Protein AF-A0AAE1L391-F1 (afdb_monomer)

Foldseek 3Di:
DDLLLLLLVLCLVVLCLCVDDPVPPPNDPVSNVVSLQVSQVVSCVVPVPDHRDSVNSVVSVVVLCVVLVVVVCVVVVVVVVPDDDDDDPDDDPSSVSSCSSVPPPPPPD

Secondary structure (DSSP, 8-state):
--HHHHHHHHHHHTHHHHH--TTSTT--HHHHHHHHHHHHHHHHHH--SS---HHHHHHHHHHHHHHHHHHHHHHHHHHH--S-PPPPPPPPHHHHHHHHHHTTS----

Radius of gyration: 16.08 Å; Cα contacts (8 Å, |Δi|>4): 69; chains: 1; bounding box: 32×46×39 Å

Organism: Petrolisthes cinctipes (NCBI:txid88211)

Structure (mmCIF, N/CA/C/O backbone):
data_AF-A0AAE1L391-F1
#
_entry.id   AF-A0AAE1L391-F1
#
loop_
_atom_site.group_PDB
_atom_site.id
_atom_site.type_symbol
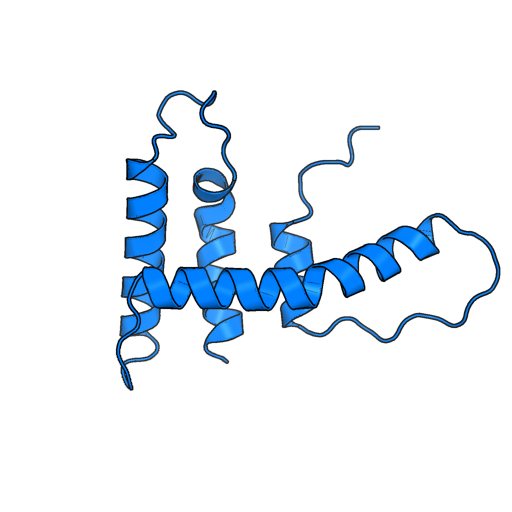_atom_site.label_atom_id
_atom_site.label_alt_id
_atom_site.label_comp_id
_atom_site.label_asym_id
_atom_site.label_entity_id
_atom_site.label_seq_id
_atom_site.pdbx_PDB_ins_code
_atom_site.Cartn_x
_atom_site.Cartn_y
_atom_site.Cartn_z
_atom_site.occupancy
_atom_site.B_iso_or_equiv
_atom_site.auth_seq_id
_atom_site.auth_comp_id
_atom_site.auth_asym_id
_atom_site.auth_atom_id
_atom_site.pdbx_PDB_model_num
ATOM 1 N N . MET A 1 1 ? -13.662 -8.806 -1.642 1.00 60.00 1 MET A N 1
ATOM 2 C CA . MET A 1 1 ? -12.401 -8.152 -2.050 1.00 60.00 1 MET A CA 1
ATOM 3 C C . MET A 1 1 ? -11.548 -7.989 -0.805 1.00 60.00 1 MET A C 1
ATOM 5 O O . MET A 1 1 ? -12.051 -7.462 0.179 1.00 60.00 1 MET A O 1
ATOM 9 N N . GLU A 1 2 ? -10.326 -8.514 -0.803 1.00 85.06 2 GLU A N 1
ATOM 10 C CA . GLU A 1 2 ? -9.419 -8.430 0.350 1.00 85.06 2 GLU A CA 1
ATOM 11 C C . GLU A 1 2 ? -8.832 -7.020 0.514 1.00 85.06 2 GLU A C 1
ATOM 13 O O . GLU A 1 2 ? -8.626 -6.301 -0.466 1.00 85.06 2 GLU A O 1
ATOM 18 N N . GLU A 1 3 ? -8.520 -6.631 1.755 1.00 85.50 3 GLU A N 1
ATOM 19 C CA . GLU A 1 3 ? -8.000 -5.292 2.079 1.00 85.50 3 GLU A CA 1
ATOM 20 C C . GLU A 1 3 ? -6.641 -5.011 1.407 1.00 85.50 3 GLU A C 1
ATOM 22 O O . GLU A 1 3 ? -6.314 -3.868 1.083 1.00 85.50 3 GLU A O 1
ATOM 27 N N . SER A 1 4 ? -5.834 -6.055 1.195 1.00 88.56 4 SER A N 1
ATOM 28 C CA . SER A 1 4 ? -4.540 -5.973 0.508 1.00 88.56 4 SER A CA 1
ATOM 29 C C . SER A 1 4 ? -4.703 -5.745 -0.996 1.00 88.56 4 SER A C 1
ATOM 31 O O . SER A 1 4 ? -4.036 -4.871 -1.543 1.00 88.56 4 SER A O 1
ATOM 33 N N . CYS A 1 5 ? -5.633 -6.446 -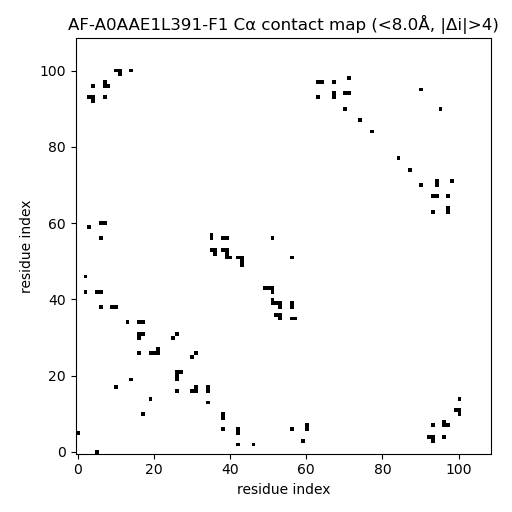1.650 1.00 88.75 5 CYS A N 1
ATOM 34 C CA . CYS A 1 5 ? -5.921 -6.248 -3.074 1.00 88.75 5 CYS A CA 1
ATOM 35 C C . CYS A 1 5 ? -6.477 -4.845 -3.339 1.00 88.75 5 CYS A C 1
ATOM 37 O O . CYS A 1 5 ? -6.053 -4.176 -4.277 1.00 88.75 5 CYS A O 1
ATOM 39 N N . TYR A 1 6 ? -7.375 -4.362 -2.474 1.00 90.56 6 TYR A N 1
ATOM 40 C CA . TYR A 1 6 ? -7.928 -3.015 -2.612 1.00 90.56 6 TYR A CA 1
ATOM 41 C C . TYR A 1 6 ? -6.866 -1.924 -2.391 1.00 90.56 6 TYR A C 1
ATOM 43 O O . TYR A 1 6 ? -6.838 -0.936 -3.122 1.00 90.56 6 TYR A O 1
ATOM 51 N N . LEU A 1 7 ? -5.934 -2.122 -1.447 1.00 91.06 7 LEU A N 1
ATOM 52 C CA . LEU A 1 7 ? -4.780 -1.232 -1.272 1.00 91.06 7 LEU A CA 1
ATOM 53 C C . LEU A 1 7 ? -3.919 -1.157 -2.544 1.00 91.06 7 LEU A C 1
ATOM 55 O O . LEU A 1 7 ? -3.551 -0.060 -2.957 1.00 91.06 7 LEU A O 1
ATOM 59 N N . LEU A 1 8 ? -3.606 -2.304 -3.159 1.00 90.56 8 LEU A N 1
ATOM 60 C CA . LEU A 1 8 ? -2.823 -2.365 -4.398 1.00 90.56 8 LEU A CA 1
ATOM 61 C C . LEU A 1 8 ? -3.535 -1.656 -5.552 1.00 90.56 8 LEU A C 1
ATOM 63 O O . LEU A 1 8 ? -2.912 -0.879 -6.268 1.00 90.56 8 LEU A O 1
ATOM 67 N N . GLN A 1 9 ? -4.846 -1.850 -5.684 1.00 90.31 9 GLN A N 1
ATOM 68 C CA . GLN A 1 9 ? -5.647 -1.174 -6.703 1.00 90.31 9 GLN A CA 1
ATOM 69 C C . GLN A 1 9 ? -5.613 0.354 -6.538 1.00 90.31 9 GLN A C 1
ATOM 71 O O . GLN A 1 9 ? -5.382 1.077 -7.505 1.00 90.31 9 GLN A O 1
ATOM 76 N N . LEU A 1 10 ? -5.785 0.856 -5.310 1.00 91.12 10 LEU A N 1
ATOM 77 C CA . LEU A 1 10 ? -5.701 2.290 -5.014 1.00 91.12 10 LEU A CA 1
ATOM 78 C C . LEU A 1 10 ? -4.292 2.856 -5.240 1.00 91.12 10 LEU A C 1
ATOM 80 O O . LEU A 1 10 ? -4.146 4.001 -5.670 1.00 91.12 10 LEU A O 1
ATOM 84 N N . TYR A 1 11 ? -3.255 2.066 -4.957 1.00 90.25 11 TYR A N 1
ATOM 85 C CA . TYR A 1 11 ? -1.879 2.444 -5.260 1.00 90.25 11 TYR A CA 1
ATOM 86 C C . TYR A 1 11 ? -1.648 2.527 -6.771 1.00 90.25 11 TYR A C 1
ATOM 88 O O . TYR A 1 11 ? -1.055 3.500 -7.225 1.00 90.25 11 TYR A O 1
ATOM 96 N N . SER A 1 12 ? -2.137 1.548 -7.543 1.00 87.94 12 SER A N 1
ATOM 97 C CA . SER A 1 12 ? -2.031 1.535 -9.008 1.00 87.94 12 SER A CA 1
ATOM 98 C C . SER A 1 12 ? -2.714 2.761 -9.633 1.00 87.94 12 SER A C 1
ATOM 100 O O . SER A 1 12 ? -2.115 3.458 -10.445 1.00 87.94 12 SER A O 1
ATOM 102 N N . ASP A 1 13 ?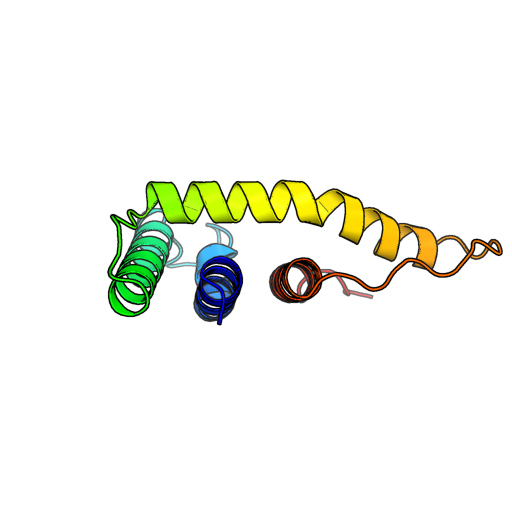 -3.901 3.136 -9.147 1.00 88.62 13 ASP A N 1
ATOM 103 C CA . ASP A 1 13 ? -4.613 4.365 -9.551 1.00 88.62 13 ASP A CA 1
ATOM 104 C C . ASP A 1 13 ? -3.763 5.640 -9.344 1.00 88.62 13 ASP A C 1
ATOM 106 O O . ASP A 1 13 ? -3.775 6.571 -10.149 1.00 88.62 13 ASP A O 1
ATOM 110 N N . ASN A 1 14 ? -2.935 5.651 -8.294 1.00 85.31 14 ASN A N 1
ATOM 111 C CA . ASN A 1 14 ? -2.057 6.768 -7.937 1.00 85.31 14 ASN A CA 1
ATOM 112 C C . ASN A 1 14 ? -0.592 6.535 -8.345 1.00 85.31 14 ASN A C 1
ATOM 114 O O . ASN A 1 14 ? 0.290 7.293 -7.931 1.00 85.31 14 ASN A O 1
ATOM 118 N N . VAL A 1 15 ? -0.304 5.515 -9.164 1.00 84.69 15 VAL A N 1
ATOM 119 C CA . VAL A 1 15 ? 1.069 5.068 -9.455 1.00 84.69 15 VAL A CA 1
ATOM 120 C C . VAL A 1 15 ? 1.917 6.180 -10.062 1.00 84.69 15 VAL A C 1
ATOM 122 O O . VAL A 1 15 ? 3.085 6.320 -9.709 1.00 84.69 15 VAL A O 1
ATOM 125 N N . HIS A 1 16 ? 1.305 7.028 -10.891 1.00 80.19 16 HIS A N 1
ATOM 126 C CA . HIS A 1 16 ? 1.948 8.173 -11.520 1.00 80.19 16 HIS A CA 1
ATOM 127 C C . HIS A 1 16 ? 2.526 9.147 -10.484 1.00 80.19 16 HIS A C 1
ATOM 129 O O . HIS A 1 16 ? 3.682 9.523 -10.604 1.00 80.19 16 HIS A O 1
ATOM 135 N N . VAL A 1 17 ? 1.803 9.489 -9.413 1.00 83.62 17 VAL A N 1
ATOM 136 C CA . VAL A 1 17 ? 2.326 10.349 -8.329 1.00 83.62 17 VAL A CA 1
ATOM 137 C C . VAL A 1 17 ? 3.328 9.594 -7.461 1.00 83.62 17 VAL A C 1
ATOM 139 O O . VAL A 1 17 ? 4.369 10.122 -7.069 1.00 83.62 17 VAL A O 1
ATOM 142 N N . MET A 1 18 ? 3.006 8.344 -7.135 1.00 82.69 18 MET A N 1
ATOM 143 C CA . MET A 1 18 ? 3.747 7.555 -6.152 1.00 82.69 18 MET A CA 1
ATOM 144 C C . MET A 1 18 ? 5.139 7.177 -6.656 1.00 82.69 18 MET A C 1
ATOM 146 O O . MET A 1 18 ? 6.102 7.194 -5.881 1.00 82.69 18 MET A O 1
ATOM 150 N N . ARG A 1 19 ? 5.247 6.890 -7.956 1.00 78.56 19 ARG A N 1
ATOM 151 C CA . ARG A 1 19 ? 6.488 6.523 -8.640 1.00 78.56 19 ARG A CA 1
ATOM 152 C C . ARG A 1 19 ? 7.182 7.669 -9.363 1.00 78.56 19 ARG A C 1
ATOM 154 O O . ARG A 1 19 ? 8.341 7.487 -9.713 1.00 78.56 19 ARG A O 1
ATOM 161 N N . SER A 1 20 ? 6.540 8.827 -9.540 1.00 74.69 20 SER A N 1
ATOM 162 C CA . SER A 1 20 ? 7.210 9.977 -10.157 1.00 74.69 20 SER A CA 1
ATOM 163 C C . SER A 1 20 ? 8.502 10.330 -9.429 1.00 74.69 20 SER A C 1
ATOM 165 O O . SER A 1 20 ? 8.556 10.377 -8.189 1.00 74.69 20 SER A O 1
ATOM 167 N N . ASP A 1 21 ? 9.536 10.586 -10.221 1.00 64.69 21 ASP A N 1
ATOM 168 C CA . ASP A 1 21 ? 10.788 11.137 -9.738 1.00 64.69 21 ASP A CA 1
ATOM 169 C C . ASP A 1 21 ? 10.592 12.599 -9.305 1.00 64.69 21 ASP A C 1
ATOM 171 O O . ASP A 1 21 ? 9.744 13.316 -9.843 1.00 64.69 21 ASP A O 1
ATOM 175 N N . PHE A 1 22 ? 11.373 13.056 -8.325 1.00 60.34 22 PHE A N 1
ATOM 176 C CA . PHE A 1 22 ? 11.323 14.449 -7.864 1.00 60.34 22 PHE A CA 1
ATOM 177 C C . PHE A 1 22 ? 11.764 15.451 -8.950 1.00 60.34 22 PHE A C 1
ATOM 179 O O . PHE A 1 22 ? 11.534 16.649 -8.800 1.00 60.34 22 PHE A O 1
ATOM 186 N N . SER A 1 23 ? 12.354 14.970 -10.049 1.00 58.88 23 SER A N 1
ATOM 187 C CA . SER A 1 23 ? 12.652 15.750 -11.255 1.00 58.88 23 SER A CA 1
ATOM 188 C C . SER A 1 23 ? 11.401 16.147 -12.049 1.00 58.88 23 SER A C 1
ATOM 190 O O . SER A 1 23 ? 11.475 17.051 -12.881 1.00 58.88 23 SER A O 1
ATOM 192 N N . VAL A 1 24 ? 10.244 15.514 -11.809 1.00 61.84 24 VAL A N 1
ATOM 193 C CA . VAL A 1 24 ? 8.969 15.919 -12.416 1.00 61.84 24 VAL A CA 1
ATOM 194 C C . VAL A 1 24 ? 8.438 17.149 -11.679 1.00 61.84 24 VAL A C 1
ATOM 196 O O . VAL A 1 24 ? 8.128 17.102 -10.486 1.00 61.84 24 VAL A O 1
ATOM 199 N N . GLN A 1 25 ? 8.313 18.265 -12.397 1.00 53.62 25 GLN A N 1
ATOM 200 C CA . GLN A 1 25 ? 7.834 19.535 -11.852 1.00 53.62 25 GLN A CA 1
ATOM 201 C C . GLN A 1 25 ? 6.450 19.355 -11.198 1.00 53.62 25 GLN A C 1
ATOM 203 O O . GLN A 1 25 ? 5.487 18.970 -11.854 1.00 53.62 25 GLN A O 1
ATOM 208 N N . GLY A 1 26 ? 6.360 19.604 -9.887 1.00 60.06 26 GLY A N 1
ATOM 209 C CA . GLY A 1 26 ? 5.134 19.420 -9.098 1.00 60.06 26 GLY A CA 1
ATOM 210 C C . GLY A 1 26 ? 5.067 18.126 -8.275 1.00 60.06 26 GLY A C 1
ATOM 211 O O . GLY A 1 26 ? 4.247 18.048 -7.365 1.00 60.06 26 GLY A O 1
ATOM 212 N N . CYS A 1 27 ? 5.959 17.151 -8.487 1.00 63.19 27 CYS A N 1
ATOM 213 C CA . CYS A 1 27 ? 6.046 15.952 -7.644 1.00 63.19 27 CYS A CA 1
ATOM 214 C C . CYS A 1 27 ? 6.887 16.211 -6.389 1.00 63.19 27 CYS A C 1
ATOM 216 O O . CYS A 1 27 ? 8.062 15.870 -6.298 1.00 63.19 27 CYS A O 1
ATOM 218 N N . THR A 1 28 ? 6.262 16.829 -5.390 1.00 72.19 28 THR A N 1
ATOM 219 C CA . THR A 1 28 ? 6.877 17.084 -4.079 1.00 72.19 28 THR A CA 1
ATOM 220 C C . THR A 1 28 ? 6.575 15.961 -3.084 1.00 72.19 28 THR A C 1
ATOM 222 O O . THR A 1 28 ? 5.597 15.224 -3.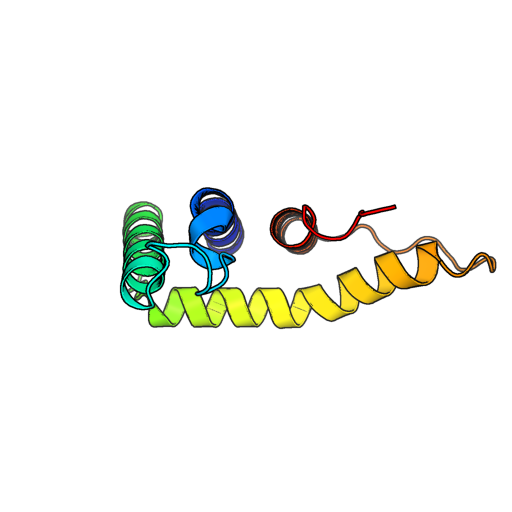232 1.00 72.19 28 THR A O 1
ATOM 225 N N . SER A 1 29 ? 7.365 15.860 -2.007 1.00 76.75 29 SER A N 1
ATOM 226 C CA . SER A 1 29 ? 7.090 14.944 -0.883 1.00 76.75 29 SER A CA 1
ATOM 227 C C . SER A 1 29 ? 5.667 15.105 -0.331 1.00 76.75 29 SER A C 1
ATOM 229 O O . SER A 1 29 ? 5.046 14.121 0.065 1.00 76.75 29 SER A O 1
ATOM 231 N N . LEU A 1 30 ? 5.128 16.328 -0.382 1.00 81.69 30 LEU A N 1
ATOM 232 C CA . LEU A 1 30 ? 3.747 16.636 -0.018 1.00 81.69 30 LEU A CA 1
ATOM 233 C C . LEU A 1 30 ? 2.735 15.959 -0.953 1.00 81.69 30 LEU A C 1
ATOM 235 O O . LEU A 1 30 ? 1.750 15.401 -0.489 1.00 81.69 30 LEU A O 1
ATOM 239 N N . THR A 1 31 ? 2.994 15.940 -2.258 1.00 82.81 31 THR A N 1
ATOM 240 C CA . THR A 1 31 ? 2.088 15.335 -3.251 1.00 82.81 31 THR A CA 1
ATOM 241 C C . THR A 1 31 ? 1.998 13.821 -3.052 1.00 82.81 31 THR A C 1
ATOM 243 O O . THR A 1 31 ? 0.908 13.249 -3.040 1.00 82.81 31 THR A O 1
ATOM 246 N N . LYS A 1 32 ? 3.137 13.170 -2.777 1.00 85.19 32 LYS A N 1
ATOM 247 C CA . LYS A 1 32 ? 3.170 11.749 -2.393 1.00 85.19 32 LYS A CA 1
ATOM 248 C C . LYS A 1 32 ? 2.445 11.502 -1.070 1.00 85.19 32 LYS A C 1
ATOM 250 O O . LYS A 1 32 ? 1.736 10.507 -0.939 1.00 85.19 32 LYS A O 1
ATOM 255 N N . GLN A 1 33 ? 2.591 12.400 -0.097 1.00 88.12 33 GLN A N 1
ATOM 256 C CA . GLN A 1 33 ? 1.863 12.309 1.168 1.00 88.12 33 GLN A CA 1
ATOM 257 C C . GLN A 1 33 ? 0.346 12.416 0.958 1.00 88.12 33 GLN A C 1
ATOM 259 O O . GLN A 1 33 ? -0.382 11.573 1.470 1.00 88.12 33 GLN A O 1
ATOM 264 N N . MET A 1 34 ? -0.123 13.370 0.151 1.00 88.94 34 MET A N 1
ATOM 265 C CA . MET A 1 34 ? -1.544 13.537 -0.179 1.00 88.94 34 MET A CA 1
ATOM 266 C C . MET A 1 34 ? -2.127 12.325 -0.917 1.00 88.94 34 MET A C 1
ATOM 268 O O . MET A 1 34 ? -3.257 11.916 -0.639 1.00 88.94 34 MET A O 1
ATOM 272 N N . ALA A 1 35 ? -1.355 11.706 -1.815 1.00 90.31 35 ALA A N 1
ATOM 273 C CA . ALA A 1 35 ? -1.754 10.456 -2.458 1.00 90.31 35 ALA A CA 1
ATOM 274 C C . ALA A 1 35 ? -1.934 9.333 -1.422 1.00 90.31 35 ALA A C 1
ATOM 276 O O . ALA A 1 35 ? -2.959 8.653 -1.412 1.00 90.31 35 ALA A O 1
ATOM 277 N N . TRP A 1 36 ? -0.995 9.188 -0.482 1.00 91.75 36 TRP A N 1
ATOM 278 C CA . TRP A 1 36 ? -1.135 8.236 0.621 1.00 91.75 36 TRP A CA 1
ATOM 279 C C . TRP A 1 36 ? -2.334 8.526 1.529 1.00 91.75 36 TRP A C 1
ATOM 281 O O . TRP A 1 36 ? -3.008 7.582 1.942 1.00 91.75 36 TRP A O 1
ATOM 291 N N . GLU A 1 37 ? -2.616 9.794 1.841 1.00 92.06 37 GLU A N 1
ATOM 292 C CA . GLU A 1 37 ? -3.799 10.181 2.623 1.00 92.06 37 GLU A CA 1
ATOM 293 C C . GLU A 1 37 ? -5.085 9.787 1.897 1.00 92.06 37 GLU A C 1
ATOM 295 O O . GLU A 1 37 ? -5.980 9.187 2.488 1.00 92.06 37 GLU A O 1
ATOM 300 N N . THR A 1 38 ? -5.146 10.042 0.590 1.00 91.81 38 THR A N 1
ATOM 301 C CA . THR A 1 38 ? -6.284 9.664 -0.256 1.00 91.81 38 THR A CA 1
ATOM 302 C C . THR A 1 38 ? -6.497 8.152 -0.256 1.00 91.81 38 THR A C 1
ATOM 304 O O . THR A 1 38 ? -7.624 7.685 -0.073 1.00 91.81 38 THR A O 1
ATOM 307 N N . ILE A 1 39 ? -5.417 7.377 -0.407 1.00 92.56 39 ILE A N 1
ATOM 308 C CA . ILE A 1 39 ? -5.456 5.912 -0.337 1.00 92.56 39 ILE A CA 1
ATOM 309 C C . ILE A 1 39 ? -5.969 5.464 1.035 1.00 92.56 39 ILE A C 1
ATOM 311 O O . ILE A 1 39 ? -6.891 4.656 1.101 1.00 92.56 39 ILE A O 1
ATOM 315 N N . ALA A 1 40 ? -5.421 6.008 2.125 1.00 91.31 40 ALA A N 1
ATOM 316 C CA . ALA A 1 40 ? -5.809 5.649 3.486 1.00 91.31 40 ALA A CA 1
ATOM 317 C C . ALA A 1 40 ? -7.284 5.967 3.773 1.00 91.31 40 ALA A C 1
ATOM 319 O O . ALA A 1 40 ? -7.991 5.125 4.325 1.00 91.31 40 ALA A O 1
ATOM 320 N N . THR A 1 41 ? -7.780 7.128 3.333 1.00 91.75 41 THR A N 1
ATOM 321 C CA . THR A 1 41 ? -9.191 7.510 3.472 1.00 91.75 41 THR A CA 1
ATOM 322 C C . THR A 1 41 ? -10.104 6.570 2.690 1.00 91.75 41 THR A C 1
ATOM 324 O O . THR A 1 41 ? -11.061 6.047 3.259 1.00 91.75 41 THR A O 1
ATOM 327 N N . LYS A 1 42 ? -9.800 6.285 1.416 1.00 91.50 42 LYS A N 1
ATOM 328 C CA . LYS A 1 42 ? -10.592 5.341 0.606 1.00 91.50 42 LYS A CA 1
ATOM 329 C C . LYS A 1 42 ? -10.579 3.932 1.208 1.00 91.50 42 LYS A C 1
ATOM 331 O O . LYS A 1 42 ? -11.606 3.253 1.215 1.00 91.50 42 LYS A O 1
ATOM 336 N N . LEU A 1 43 ? -9.438 3.500 1.748 1.00 90.56 43 LEU A N 1
ATOM 337 C CA . LEU A 1 43 ? -9.289 2.210 2.419 1.00 90.56 43 LEU A CA 1
ATOM 338 C C . LEU A 1 43 ? -10.109 2.152 3.717 1.00 90.56 43 LEU A C 1
ATOM 340 O O . LEU A 1 43 ? -10.801 1.169 3.955 1.00 90.56 43 LEU A O 1
ATOM 344 N N . GLN A 1 44 ? -10.084 3.216 4.523 1.00 89.81 44 GLN A N 1
ATOM 345 C CA . GLN A 1 44 ? -10.878 3.350 5.748 1.00 89.81 44 GLN A CA 1
ATOM 346 C C . GLN A 1 44 ? -12.387 3.374 5.469 1.00 89.81 44 GLN A C 1
ATOM 348 O O . GLN A 1 44 ? -13.159 2.832 6.257 1.00 89.81 44 GLN A O 1
ATOM 353 N N . GLN A 1 45 ? -12.813 3.994 4.366 1.00 89.31 45 GLN A N 1
ATOM 354 C CA . GLN A 1 45 ? -14.216 4.012 3.948 1.00 89.31 45 GLN A CA 1
ATOM 355 C C . GLN A 1 45 ? -14.699 2.629 3.502 1.00 89.31 45 GLN A C 1
ATOM 357 O O . GLN A 1 45 ? -15.787 2.211 3.885 1.00 89.31 45 GLN A O 1
ATOM 362 N N . ALA A 1 46 ? -13.890 1.906 2.723 1.00 89.38 46 ALA A N 1
ATOM 363 C CA . ALA A 1 46 ? -14.232 0.559 2.267 1.00 89.38 46 ALA A CA 1
ATOM 364 C C . ALA A 1 46 ? -14.153 -0.485 3.394 1.00 89.38 46 ALA A C 1
ATOM 366 O O . ALA A 1 46 ? -14.929 -1.437 3.421 1.00 89.38 46 ALA A O 1
ATOM 367 N N . PHE A 1 47 ? -13.232 -0.294 4.341 1.00 87.00 47 PHE A N 1
ATOM 368 C CA . PHE A 1 47 ? -13.012 -1.179 5.476 1.00 87.00 47 PHE A CA 1
ATOM 369 C C . PHE A 1 47 ? -13.036 -0.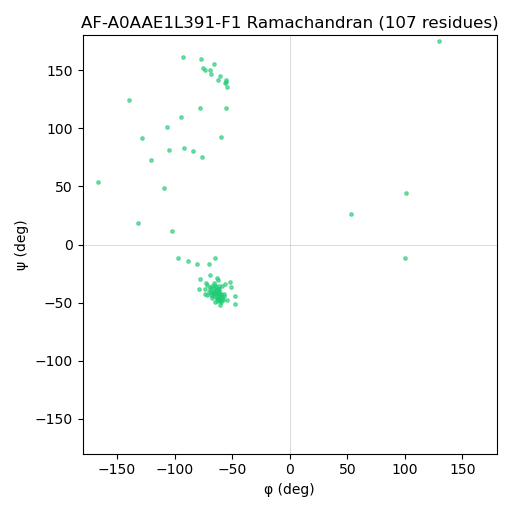344 6.763 1.00 87.00 47 PHE A C 1
ATOM 371 O O . PHE A 1 47 ? -11.999 0.168 7.181 1.00 87.00 47 PHE A O 1
ATOM 378 N N . PRO A 1 48 ? -14.199 -0.186 7.420 1.00 83.06 48 PRO A N 1
ATOM 379 C CA . PRO A 1 48 ? -14.315 0.635 8.628 1.00 83.06 48 PRO A CA 1
ATOM 380 C C . PRO A 1 48 ? -13.850 -0.076 9.909 1.00 83.06 48 PRO A C 1
ATOM 382 O O . PRO A 1 48 ? -13.565 0.573 10.911 1.00 83.06 48 PRO A O 1
ATOM 385 N N . ALA A 1 49 ? -13.724 -1.407 9.897 1.00 79.38 49 ALA A N 1
ATOM 386 C CA . ALA A 1 49 ? -13.409 -2.218 11.078 1.00 79.38 49 ALA A CA 1
ATOM 387 C C . ALA A 1 49 ? -11.918 -2.134 11.472 1.00 79.38 49 ALA A C 1
ATOM 389 O O . ALA A 1 49 ? -11.137 -2.996 11.081 1.00 79.38 49 ALA A O 1
ATOM 390 N N . GLY A 1 50 ? -11.479 -1.021 12.076 1.00 74.81 50 GLY A N 1
ATOM 391 C CA . GLY A 1 50 ? -10.064 -0.725 12.378 1.00 74.81 50 GLY A CA 1
ATOM 392 C C . GLY A 1 50 ? -9.586 0.661 11.914 1.00 74.81 50 GLY A C 1
ATOM 393 O O . GLY A 1 50 ? -10.326 1.399 11.265 1.00 74.81 50 GLY A O 1
ATOM 394 N N . LYS A 1 51 ? -8.340 1.022 12.260 1.00 77.81 51 LYS A N 1
ATOM 395 C CA . LYS A 1 51 ? -7.740 2.339 11.973 1.00 77.81 51 LYS A CA 1
ATOM 396 C C . LYS A 1 51 ? -6.700 2.226 10.852 1.00 77.81 51 LYS A C 1
ATOM 398 O O . LYS A 1 51 ? -5.568 1.815 11.096 1.00 77.81 51 LYS A O 1
ATOM 403 N N . ARG A 1 52 ? -7.063 2.607 9.626 1.00 83.31 52 ARG A N 1
ATOM 404 C CA . ARG A 1 52 ? -6.172 2.611 8.455 1.00 83.31 52 ARG A CA 1
ATOM 405 C C . ARG A 1 52 ? -5.521 3.976 8.329 1.00 83.31 52 ARG A C 1
ATOM 407 O O . ARG A 1 52 ? -5.989 4.854 7.616 1.00 83.31 52 ARG A O 1
ATOM 414 N N . THR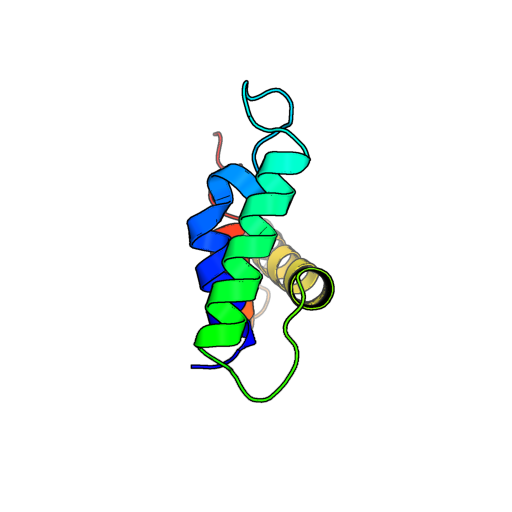 A 1 53 ? -4.441 4.170 9.076 1.00 88.00 53 THR A N 1
ATOM 415 C CA . THR A 1 53 ? -3.610 5.366 8.899 1.00 88.00 53 THR A CA 1
ATOM 416 C C . THR A 1 53 ? -2.726 5.215 7.666 1.00 88.00 53 THR A C 1
ATOM 418 O O . THR A 1 53 ? -2.425 4.100 7.231 1.00 88.00 53 THR A O 1
ATOM 421 N N . VAL A 1 54 ? -2.241 6.341 7.145 1.00 89.19 54 VAL A N 1
ATOM 422 C CA . VAL A 1 54 ? -1.218 6.379 6.089 1.00 89.19 54 VAL A CA 1
ATOM 423 C C . VAL A 1 54 ? -0.047 5.450 6.404 1.00 89.19 54 VAL A C 1
ATOM 425 O O . VAL A 1 54 ? 0.372 4.673 5.551 1.00 89.19 54 VAL A O 1
ATOM 428 N N . LYS A 1 55 ? 0.432 5.469 7.652 1.00 89.38 55 LYS A N 1
ATOM 429 C CA . LYS A 1 55 ? 1.569 4.657 8.098 1.00 89.38 55 LYS A CA 1
ATOM 430 C C . LYS A 1 55 ? 1.296 3.155 7.986 1.00 89.38 55 LYS A C 1
ATOM 432 O O . LYS A 1 55 ? 2.170 2.409 7.554 1.00 89.38 55 LYS A O 1
ATOM 437 N N . GLU A 1 56 ? 0.086 2.717 8.328 1.00 88.75 56 GLU A N 1
ATOM 438 C CA . GLU A 1 56 ? -0.319 1.312 8.194 1.00 88.75 56 GLU A CA 1
ATOM 439 C C . GLU A 1 56 ? -0.433 0.900 6.721 1.00 88.75 56 GLU A C 1
ATOM 441 O O . GLU A 1 56 ? 0.046 -0.169 6.341 1.00 88.75 56 GLU A O 1
ATOM 446 N N . CYS A 1 57 ? -0.983 1.774 5.872 1.00 90.12 57 CYS A N 1
ATOM 447 C CA . CYS A 1 57 ? -1.062 1.539 4.428 1.00 90.12 57 CYS A CA 1
ATOM 448 C C . CYS A 1 57 ? 0.338 1.417 3.806 1.00 90.12 57 CYS A C 1
ATOM 450 O O . CYS A 1 57 ? 0.609 0.476 3.062 1.00 90.12 57 CYS A O 1
ATOM 452 N N . GLN A 1 58 ? 1.249 2.324 4.170 1.00 90.62 58 GLN A N 1
ATOM 453 C CA . GLN A 1 58 ? 2.646 2.310 3.733 1.00 90.62 58 GLN A CA 1
ATOM 454 C C . GLN A 1 58 ? 3.370 1.044 4.175 1.00 90.62 58 GLN A C 1
ATOM 456 O O . GLN A 1 58 ? 4.028 0.394 3.363 1.00 90.62 58 GLN A O 1
ATOM 461 N N . LYS A 1 59 ? 3.232 0.681 5.456 1.00 90.88 59 LYS A N 1
ATOM 462 C CA . LYS A 1 59 ? 3.821 -0.535 6.013 1.00 90.88 59 LYS A CA 1
ATOM 463 C C . LYS A 1 59 ? 3.331 -1.759 5.253 1.00 90.88 59 LYS A C 1
ATOM 465 O O . LYS A 1 59 ? 4.149 -2.574 4.839 1.00 90.88 59 LYS A O 1
ATOM 470 N N . ARG A 1 60 ? 2.021 -1.866 5.016 1.00 90.56 60 ARG A N 1
ATOM 471 C CA . ARG A 1 60 ? 1.455 -3.019 4.316 1.00 90.56 60 ARG A CA 1
ATOM 472 C C . ARG A 1 60 ? 1.889 -3.088 2.857 1.00 90.56 60 ARG A C 1
ATOM 474 O O . ARG A 1 60 ? 2.273 -4.164 2.414 1.00 90.56 60 ARG A O 1
ATOM 481 N N . TRP A 1 61 ? 1.915 -1.960 2.146 1.00 90.81 61 TRP A N 1
ATOM 482 C CA . TRP A 1 61 ? 2.506 -1.889 0.806 1.00 90.81 61 TRP A CA 1
ATOM 483 C C . TRP A 1 61 ? 3.956 -2.387 0.807 1.00 90.81 61 TRP A C 1
ATOM 485 O O . TRP A 1 61 ? 4.306 -3.238 -0.002 1.00 90.81 61 TRP A O 1
ATOM 495 N N . HIS A 1 62 ? 4.784 -1.932 1.753 1.00 89.88 62 HIS A N 1
ATOM 496 C CA . HIS A 1 62 ? 6.173 -2.385 1.871 1.00 89.88 62 HIS A CA 1
ATOM 497 C C . HIS A 1 62 ? 6.286 -3.883 2.161 1.00 89.88 62 HIS A C 1
ATOM 499 O O . HIS A 1 62 ? 7.124 -4.555 1.563 1.00 89.88 62 HIS A O 1
ATOM 505 N N . THR A 1 63 ? 5.454 -4.419 3.053 1.00 91.06 63 THR A N 1
ATOM 506 C CA . THR A 1 63 ? 5.416 -5.853 3.355 1.00 91.06 63 THR A CA 1
ATOM 507 C C . THR A 1 63 ? 5.059 -6.671 2.118 1.00 91.06 63 THR A C 1
ATOM 509 O O . THR A 1 63 ? 5.774 -7.620 1.802 1.00 91.06 63 THR A O 1
ATOM 512 N N . ILE A 1 64 ? 4.006 -6.277 1.395 1.00 89.69 64 ILE A N 1
ATOM 513 C CA . ILE A 1 64 ? 3.584 -6.939 0.155 1.00 89.69 64 ILE A CA 1
ATOM 514 C C . ILE A 1 64 ? 4.715 -6.863 -0.874 1.00 89.69 64 ILE A C 1
ATOM 516 O O . ILE A 1 64 ? 5.183 -7.891 -1.345 1.00 89.69 64 ILE A O 1
ATOM 520 N N . LEU A 1 65 ? 5.248 -5.668 -1.134 1.00 87.00 65 LEU A N 1
ATOM 521 C CA . LEU A 1 65 ? 6.331 -5.457 -2.092 1.00 87.00 65 LEU A CA 1
ATOM 522 C C . LEU A 1 65 ? 7.578 -6.292 -1.766 1.00 87.00 65 LEU A C 1
ATOM 524 O O . LEU A 1 65 ? 8.187 -6.865 -2.665 1.00 87.00 65 LEU A O 1
ATOM 528 N N . THR A 1 66 ? 7.961 -6.371 -0.491 1.00 87.44 66 THR A N 1
ATOM 529 C CA . THR A 1 66 ? 9.132 -7.142 -0.042 1.00 87.44 66 THR A CA 1
ATOM 530 C C . THR A 1 66 ? 8.916 -8.643 -0.220 1.00 87.44 66 THR A C 1
ATOM 532 O O . THR A 1 66 ? 9.852 -9.354 -0.573 1.00 87.44 66 THR A O 1
ATOM 535 N N . SER A 1 67 ? 7.688 -9.123 -0.010 1.00 85.94 67 SER A N 1
ATOM 536 C CA . SER A 1 67 ? 7.327 -10.525 -0.231 1.00 85.94 67 SER A CA 1
ATOM 537 C C . SER A 1 67 ? 7.228 -10.875 -1.722 1.00 85.94 67 SER A C 1
ATOM 539 O O . SER A 1 67 ? 7.689 -11.940 -2.131 1.00 85.94 67 SER A O 1
ATOM 541 N N . SER A 1 68 ? 6.696 -9.966 -2.541 1.00 84.50 68 SER A N 1
ATOM 542 C CA . SER A 1 68 ? 6.472 -10.172 -3.975 1.00 84.50 68 SER A CA 1
ATOM 543 C C . SER A 1 68 ? 7.737 -10.004 -4.816 1.00 84.50 68 SER A C 1
ATOM 545 O O . SER A 1 68 ? 7.974 -10.789 -5.729 1.00 84.50 68 SER A O 1
ATOM 547 N N . ARG A 1 69 ? 8.613 -9.037 -4.502 1.00 81.38 69 ARG A N 1
ATOM 548 C CA . ARG A 1 69 ? 9.862 -8.782 -5.251 1.00 81.38 69 ARG A CA 1
ATOM 549 C C . ARG A 1 69 ? 10.709 -10.026 -5.556 1.00 81.38 69 ARG A C 1
ATOM 551 O O . ARG A 1 69 ? 11.062 -10.186 -6.721 1.00 81.38 69 ARG A O 1
ATOM 558 N N . PRO A 1 70 ? 11.054 -10.904 -4.594 1.00 79.19 70 PRO A N 1
ATOM 559 C CA . PRO A 1 70 ? 11.860 -12.089 -4.891 1.00 79.19 70 PRO A CA 1
ATOM 560 C C . PRO A 1 70 ? 11.133 -13.086 -5.804 1.00 79.19 70 PRO A C 1
ATOM 562 O O . PRO A 1 70 ? 11.773 -13.715 -6.643 1.00 79.19 70 PRO A O 1
ATOM 565 N N . LYS A 1 71 ? 9.802 -13.203 -5.692 1.00 79.88 71 LYS A N 1
ATOM 566 C CA . LYS A 1 71 ? 8.993 -14.057 -6.574 1.00 79.88 71 LYS A CA 1
ATOM 567 C C . LYS A 1 71 ? 8.983 -13.517 -8.004 1.00 79.88 71 LYS A C 1
ATOM 569 O O . LYS A 1 71 ? 9.231 -14.267 -8.943 1.00 79.88 71 LYS A O 1
ATOM 574 N N . LEU A 1 72 ? 8.778 -12.208 -8.157 1.00 76.38 72 LEU A N 1
ATOM 575 C CA . LEU A 1 72 ? 8.791 -11.527 -9.453 1.00 76.38 72 LEU A CA 1
ATOM 576 C C . LEU A 1 72 ? 10.180 -11.547 -10.103 1.00 76.38 72 LEU A C 1
ATOM 578 O O . LEU A 1 72 ? 10.293 -11.778 -11.302 1.00 76.38 72 LEU A O 1
ATOM 582 N N . ALA A 1 73 ? 11.245 -11.368 -9.317 1.00 73.69 73 ALA A N 1
ATOM 583 C CA . ALA A 1 73 ? 12.620 -11.475 -9.800 1.00 73.69 73 ALA A CA 1
ATOM 584 C C . ALA A 1 73 ? 12.945 -12.890 -10.296 1.00 73.69 73 ALA A C 1
ATOM 586 O O . ALA A 1 73 ? 13.618 -13.032 -11.310 1.00 73.69 73 ALA A O 1
ATOM 587 N N . LYS A 1 74 ? 12.434 -13.928 -9.620 1.00 69.62 74 LYS A N 1
ATOM 588 C CA . LYS A 1 74 ? 12.569 -15.317 -10.070 1.00 69.62 74 LYS A CA 1
ATOM 589 C C . LYS A 1 74 ? 11.834 -15.544 -11.392 1.00 69.62 74 LYS A C 1
ATOM 591 O O . LYS A 1 74 ? 12.436 -16.022 -12.339 1.00 69.62 74 LYS A O 1
ATOM 596 N N . VAL A 1 75 ? 10.569 -15.126 -11.491 1.00 66.44 75 VAL A N 1
ATOM 597 C CA . VAL A 1 75 ? 9.779 -15.227 -12.736 1.00 66.44 75 VAL A CA 1
ATOM 598 C C . VAL A 1 75 ? 10.447 -14.504 -13.910 1.00 66.44 75 VAL A C 1
ATOM 600 O O . VAL A 1 75 ? 10.553 -15.081 -14.989 1.00 66.44 75 VAL A O 1
ATOM 603 N N . ASN A 1 76 ? 10.956 -13.288 -13.703 1.00 63.88 76 ASN A N 1
ATOM 604 C CA . ASN A 1 76 ? 11.652 -12.542 -14.754 1.00 63.88 76 ASN A CA 1
ATOM 605 C C . ASN A 1 76 ? 13.043 -13.122 -15.079 1.00 63.88 76 ASN A C 1
ATOM 607 O O . ASN A 1 76 ? 13.456 -13.097 -16.235 1.00 63.88 76 ASN A O 1
ATOM 611 N N . GLY A 1 77 ? 13.761 -13.650 -14.083 1.00 56.25 77 GLY A N 1
ATOM 612 C CA . GLY A 1 77 ? 15.100 -14.225 -14.243 1.00 56.25 77 GLY A CA 1
ATOM 613 C C . GLY A 1 77 ? 15.116 -15.551 -15.006 1.00 56.25 77 GLY A C 1
ATOM 614 O O . GLY A 1 77 ? 15.962 -15.741 -15.881 1.00 56.25 77 GLY A O 1
ATOM 615 N N . ASP A 1 78 ? 14.161 -16.447 -14.753 1.00 50.91 78 ASP A N 1
ATOM 616 C CA . ASP A 1 78 ? 14.043 -17.689 -15.528 1.00 50.91 78 ASP A CA 1
ATOM 617 C C . ASP A 1 78 ? 13.586 -17.441 -16.974 1.00 50.91 78 ASP A C 1
ATOM 619 O O . ASP A 1 78 ? 13.961 -18.200 -17.863 1.00 50.91 78 ASP A O 1
ATOM 623 N N . PHE A 1 79 ? 12.857 -16.351 -17.257 1.00 50.53 79 PHE A N 1
ATOM 624 C CA . PHE A 1 79 ? 12.515 -15.984 -18.640 1.00 50.53 79 PHE A CA 1
ATOM 625 C C . PHE A 1 79 ? 13.761 -15.665 -19.484 1.00 50.53 79 PHE A C 1
ATOM 627 O O . PHE A 1 79 ? 13.767 -15.880 -20.695 1.00 50.53 79 PHE A O 1
ATOM 634 N N . THR A 1 80 ? 14.834 -15.184 -18.845 1.00 49.69 80 THR A N 1
ATOM 635 C CA . THR A 1 80 ? 16.133 -14.933 -19.491 1.00 49.69 80 THR A CA 1
ATOM 636 C C . THR A 1 80 ? 17.075 -16.140 -19.499 1.00 49.69 80 THR A C 1
ATOM 638 O O . THR A 1 80 ? 18.044 -16.146 -20.256 1.00 49.69 80 THR A O 1
ATOM 641 N N . ALA A 1 81 ? 16.800 -17.181 -18.710 1.00 48.62 81 ALA A N 1
ATOM 642 C CA . ALA A 1 81 ? 17.603 -18.398 -18.657 1.00 48.62 81 ALA A CA 1
ATOM 643 C C . ALA A 1 81 ? 16.891 -19.539 -19.401 1.00 48.62 81 ALA A C 1
ATOM 645 O O . ALA A 1 81 ? 16.266 -20.410 -18.802 1.00 48.62 81 ALA A O 1
ATOM 646 N N . THR A 1 82 ? 17.006 -19.568 -20.733 1.00 53.97 82 THR A N 1
ATOM 647 C CA . THR A 1 82 ? 16.651 -20.744 -21.545 1.00 53.97 82 THR A CA 1
ATOM 648 C C . THR A 1 82 ? 17.491 -21.948 -21.116 1.00 53.97 82 THR A C 1
ATOM 650 O O . THR A 1 82 ? 18.608 -22.150 -21.587 1.00 53.97 82 THR A O 1
ATOM 653 N N . GLY A 1 83 ? 16.946 -22.737 -20.193 1.00 51.75 83 GLY A N 1
ATOM 654 C CA . GLY A 1 83 ? 17.590 -23.907 -19.610 1.00 51.75 83 GLY A CA 1
ATOM 655 C C . GLY A 1 83 ? 16.611 -24.788 -18.835 1.00 51.75 83 GLY A C 1
ATOM 656 O O . GLY A 1 83 ? 16.851 -25.070 -17.673 1.00 51.75 83 GLY A O 1
ATOM 657 N N . GLY A 1 84 ? 15.504 -25.202 -19.464 1.00 49.19 84 GLY A N 1
ATOM 658 C CA . GLY A 1 84 ? 14.747 -26.419 -19.111 1.00 49.19 84 GLY A CA 1
ATOM 659 C C . GLY A 1 84 ? 14.283 -26.604 -17.656 1.00 49.19 84 GLY A C 1
ATOM 660 O O . GLY A 1 84 ? 14.129 -27.748 -17.229 1.00 49.19 84 GLY A O 1
ATOM 661 N N . GLY A 1 85 ? 14.081 -25.531 -16.890 1.00 50.00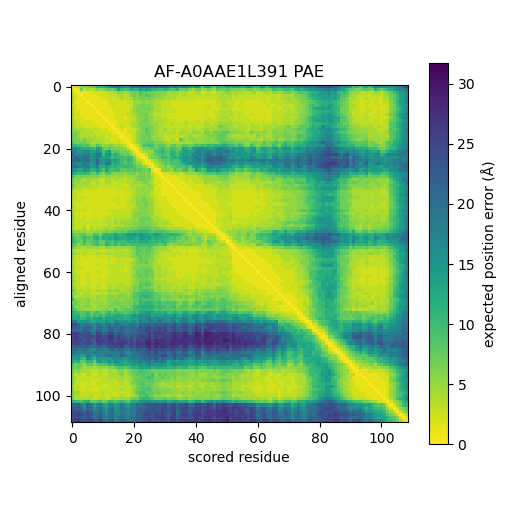 85 GLY A N 1
ATOM 662 C CA . GLY A 1 85 ? 13.514 -25.602 -15.542 1.00 50.00 85 GLY A CA 1
ATOM 663 C C . GLY A 1 85 ? 11.997 -25.849 -15.563 1.00 50.00 85 GLY A C 1
ATOM 664 O O . GLY A 1 85 ? 11.330 -25.482 -16.534 1.00 50.00 85 GLY A O 1
ATOM 665 N N . PRO A 1 86 ? 11.422 -26.481 -14.523 1.00 53.16 86 PR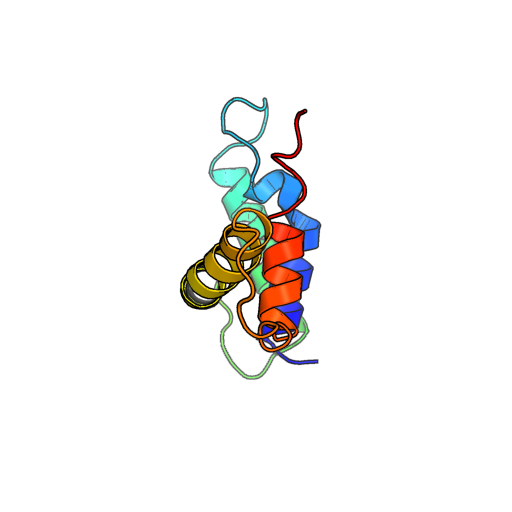O A N 1
ATOM 666 C CA . PRO A 1 86 ? 9.979 -26.666 -14.430 1.00 53.16 86 PRO A CA 1
ATOM 667 C C . PRO A 1 86 ? 9.253 -25.309 -14.414 1.00 53.16 86 PRO A C 1
ATOM 669 O O . PRO A 1 86 ? 9.767 -24.351 -13.830 1.00 53.16 86 PRO A O 1
ATOM 672 N N . PRO A 1 87 ? 8.055 -25.218 -15.025 1.00 58.00 87 PRO A N 1
ATOM 673 C CA . PRO A 1 87 ? 7.276 -23.991 -15.047 1.00 58.00 87 PRO A CA 1
ATOM 674 C C . PRO A 1 87 ? 7.020 -23.516 -13.622 1.00 58.00 87 PRO A C 1
ATOM 676 O O . PRO A 1 87 ? 6.754 -24.299 -12.706 1.00 58.00 87 PRO A O 1
ATOM 679 N N . HIS A 1 88 ? 7.135 -22.211 -13.439 1.00 57.66 88 HIS A N 1
ATOM 680 C CA . HIS A 1 88 ? 6.999 -21.606 -12.131 1.00 57.66 88 HIS A CA 1
ATOM 681 C C . HIS A 1 88 ? 5.551 -21.740 -11.691 1.00 57.66 88 HIS A C 1
ATOM 683 O O . HIS A 1 88 ? 4.656 -21.660 -12.539 1.00 57.66 88 HIS A O 1
ATOM 689 N N . PRO A 1 89 ? 5.292 -21.906 -10.385 1.00 64.94 89 PRO A N 1
ATOM 690 C CA . PRO A 1 89 ? 3.931 -21.803 -9.898 1.00 64.94 89 PRO A CA 1
ATOM 691 C C . PRO A 1 89 ? 3.343 -20.441 -10.310 1.00 64.94 89 PRO A C 1
ATOM 693 O O . PRO A 1 89 ? 4.076 -19.443 -10.304 1.00 64.94 89 PRO A O 1
ATOM 696 N N . PRO A 1 90 ? 2.053 -20.399 -10.691 1.00 65.38 90 PRO A N 1
ATOM 697 C CA . PRO A 1 90 ? 1.383 -19.154 -11.037 1.00 65.38 90 PRO A CA 1
ATOM 698 C C . PRO A 1 90 ? 1.508 -18.161 -9.878 1.00 65.38 90 PRO A C 1
ATOM 700 O O . PRO A 1 90 ? 1.452 -18.547 -8.708 1.00 65.38 90 PRO A O 1
ATOM 703 N N . LEU A 1 91 ? 1.734 -16.893 -10.219 1.00 70.56 91 LEU A N 1
ATOM 704 C CA . LEU A 1 91 ? 1.786 -15.808 -9.247 1.00 70.56 91 LEU A CA 1
ATOM 705 C C . LEU A 1 91 ? 0.426 -15.684 -8.548 1.00 70.56 91 LEU A C 1
ATOM 707 O O . LEU A 1 91 ? -0.616 -15.837 -9.182 1.00 70.56 91 LEU A O 1
ATOM 711 N N . ASP A 1 92 ? 0.434 -15.401 -7.247 1.00 81.75 92 ASP A N 1
ATOM 712 C CA . ASP A 1 92 ? -0.791 -15.031 -6.541 1.00 81.75 92 ASP A CA 1
ATOM 713 C C . ASP A 1 92 ? -1.317 -13.690 -7.069 1.00 81.75 92 ASP A C 1
ATOM 715 O O . ASP A 1 92 ? -0.546 -12.834 -7.501 1.00 81.75 92 ASP A O 1
ATOM 719 N N . LEU A 1 93 ? -2.622 -13.449 -6.923 1.00 83.38 93 LEU A N 1
ATOM 720 C CA . LEU A 1 93 ? -3.271 -12.201 -7.347 1.00 83.38 93 LEU A CA 1
ATOM 721 C C . LEU A 1 93 ? -2.566 -10.939 -6.807 1.00 83.38 93 LEU A C 1
ATOM 723 O O . LEU A 1 93 ? -2.479 -9.921 -7.493 1.00 83.38 93 LEU A O 1
ATOM 727 N N . LEU A 1 94 ? -2.043 -10.989 -5.574 1.00 84.50 94 LEU A N 1
ATOM 728 C CA . LEU A 1 94 ? -1.256 -9.891 -5.001 1.00 84.50 94 LEU A CA 1
ATOM 729 C C . LEU A 1 94 ? 0.061 -9.681 -5.753 1.00 84.50 94 LEU A C 1
ATOM 731 O O . LEU A 1 94 ? 0.451 -8.541 -5.987 1.00 84.50 94 LEU A O 1
ATOM 735 N N . ASP A 1 95 ? 0.738 -10.767 -6.123 1.00 83.19 95 ASP A N 1
ATOM 736 C CA . ASP A 1 95 ? 1.998 -10.715 -6.855 1.00 83.19 95 ASP A CA 1
ATOM 737 C C . ASP A 1 95 ? 1.775 -10.202 -8.288 1.00 83.19 95 ASP A C 1
ATOM 739 O O . ASP A 1 95 ? 2.568 -9.390 -8.759 1.00 83.19 95 ASP A O 1
ATOM 743 N N . GLU A 1 96 ? 0.677 -10.587 -8.948 1.00 84.12 96 GLU A N 1
ATOM 744 C CA . GLU A 1 96 ? 0.281 -10.059 -10.263 1.00 84.12 96 GLU A CA 1
ATOM 745 C C . GLU A 1 96 ? -0.012 -8.553 -10.221 1.00 84.12 96 GLU A C 1
ATOM 747 O O . GLU A 1 96 ? 0.494 -7.793 -11.046 1.00 84.12 96 GLU A O 1
ATOM 752 N N . LEU A 1 97 ? -0.773 -8.089 -9.224 1.00 85.25 97 LEU A N 1
ATOM 753 C CA . LEU A 1 97 ? -1.059 -6.663 -9.039 1.00 85.25 97 LEU A CA 1
ATOM 754 C C . LEU A 1 97 ? 0.208 -5.860 -8.721 1.00 85.25 97 LEU A C 1
ATOM 756 O O . LEU A 1 97 ? 0.379 -4.744 -9.207 1.00 85.25 97 LEU A O 1
ATOM 760 N N . VAL A 1 98 ? 1.120 -6.415 -7.917 1.00 86.75 98 VAL A N 1
ATOM 761 C CA . VAL A 1 98 ? 2.428 -5.792 -7.676 1.00 86.75 98 VAL A CA 1
ATOM 762 C C . VAL A 1 98 ? 3.245 -5.762 -8.963 1.00 86.75 98 VAL A C 1
ATOM 764 O O . VAL A 1 98 ? 3.875 -4.744 -9.234 1.00 86.75 98 VAL A O 1
ATOM 767 N N . ALA A 1 99 ? 3.231 -6.828 -9.764 1.00 83.56 99 ALA A N 1
ATOM 768 C CA . ALA A 1 99 ? 3.912 -6.862 -11.052 1.00 83.56 99 ALA A CA 1
ATOM 769 C C . ALA A 1 99 ? 3.376 -5.790 -12.007 1.00 83.56 99 ALA A C 1
ATOM 771 O O . ALA A 1 99 ? 4.184 -5.104 -12.618 1.00 83.56 99 ALA A O 1
ATOM 772 N N . ASP A 1 100 ? 2.059 -5.578 -12.076 1.00 83.88 100 ASP A N 1
ATOM 773 C CA . ASP A 1 100 ? 1.434 -4.508 -12.869 1.00 83.88 100 ASP A CA 1
ATOM 774 C C . ASP A 1 100 ? 1.885 -3.111 -12.404 1.00 83.88 100 ASP A C 1
ATOM 776 O O . ASP A 1 100 ? 2.372 -2.308 -13.201 1.00 83.88 100 ASP A O 1
ATOM 780 N N . ILE A 1 101 ? 1.853 -2.854 -11.090 1.00 85.75 101 ILE A N 1
ATOM 781 C CA . ILE A 1 101 ? 2.340 -1.594 -10.496 1.00 85.75 101 ILE A CA 1
ATOM 782 C C . ILE A 1 101 ? 3.839 -1.391 -10.767 1.00 85.75 101 ILE A C 1
ATOM 784 O O . ILE A 1 101 ? 4.322 -0.260 -10.922 1.00 85.75 101 ILE A O 1
ATOM 788 N N . LEU A 1 102 ? 4.607 -2.483 -10.778 1.00 81.38 102 LEU A N 1
ATOM 789 C CA . LEU A 1 102 ? 6.036 -2.459 -11.053 1.00 81.38 102 LEU A CA 1
ATOM 790 C C . LEU A 1 102 ? 6.349 -2.328 -12.555 1.00 81.38 102 LEU A C 1
ATOM 792 O O . LEU A 1 102 ? 7.358 -1.709 -12.899 1.00 81.38 102 LEU A O 1
ATOM 796 N N . GLY A 1 103 ? 5.473 -2.845 -13.416 1.00 66.81 103 GLY A N 1
ATOM 797 C CA . GLY A 1 103 ? 5.739 -3.287 -14.782 1.00 66.81 103 GLY A CA 1
ATOM 798 C C . GLY A 1 103 ? 5.160 -2.424 -15.900 1.00 66.81 103 GLY A C 1
ATOM 799 O O . GLY A 1 103 ? 4.608 -2.956 -16.859 1.00 66.81 103 GLY A O 1
ATOM 800 N N . LYS A 1 104 ? 5.365 -1.103 -15.846 1.00 51.19 104 LYS A N 1
ATOM 801 C CA . LYS A 1 104 ? 5.263 -0.221 -17.031 1.00 51.19 104 LYS A CA 1
ATOM 802 C C . LYS A 1 104 ? 6.439 0.745 -17.215 1.00 51.19 104 LYS A C 1
ATOM 804 O O . LYS A 1 104 ? 6.336 1.696 -17.976 1.00 51.19 104 LYS A O 1
ATOM 809 N N . GLU A 1 105 ? 7.577 0.486 -16.577 1.00 45.84 105 GLU A N 1
ATOM 810 C CA . GLU A 1 105 ? 8.836 1.181 -16.871 1.00 45.84 105 GLU A CA 1
ATOM 811 C C . GLU A 1 105 ? 9.982 0.164 -16.831 1.00 45.84 105 GLU A C 1
ATOM 813 O O . GLU A 1 105 ? 10.174 -0.487 -15.803 1.00 45.84 105 GLU A O 1
ATOM 818 N N . ASN A 1 106 ? 10.739 0.074 -17.932 1.00 40.91 106 ASN A N 1
ATOM 819 C CA . ASN A 1 106 ? 11.825 -0.870 -18.268 1.00 40.91 106 ASN A CA 1
ATOM 820 C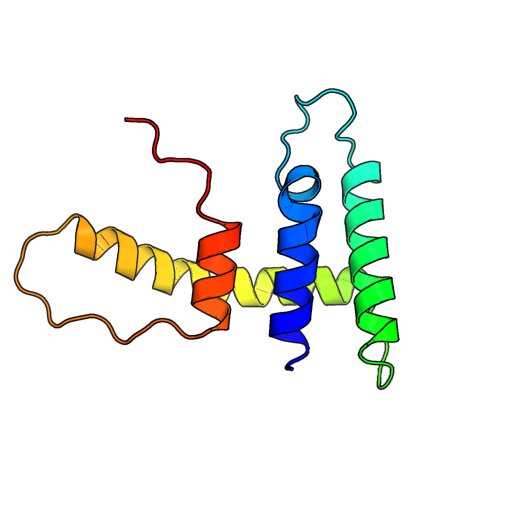 C . ASN A 1 106 ? 11.465 -2.041 -19.204 1.00 40.91 106 ASN A C 1
ATOM 822 O O . ASN A 1 106 ? 11.941 -3.157 -19.028 1.00 40.91 106 ASN A O 1
ATOM 826 N N . VAL A 1 107 ? 10.721 -1.756 -20.275 1.00 35.16 107 VAL A N 1
ATOM 827 C CA . VAL A 1 107 ? 11.045 -2.346 -21.587 1.00 35.16 107 VAL A CA 1
ATOM 828 C C . VAL A 1 107 ? 11.311 -1.184 -22.541 1.00 35.16 107 VAL A C 1
ATOM 830 O O . VAL A 1 107 ? 10.473 -0.829 -23.363 1.00 35.16 107 VAL A O 1
ATOM 833 N N . SER A 1 108 ? 12.457 -0.528 -22.364 1.00 28.73 108 SER A N 1
ATOM 834 C CA . SER A 1 108 ? 13.063 0.218 -23.465 1.00 28.73 108 SER A CA 1
ATOM 835 C C . SER A 1 108 ? 14.062 -0.727 -24.115 1.00 28.73 108 SER A C 1
ATOM 837 O O . SER A 1 108 ? 15.038 -1.128 -23.481 1.00 28.73 108 SER A O 1
ATOM 839 N N . ILE A 1 109 ? 13.692 -1.142 -25.324 1.00 32.59 109 ILE A N 1
ATOM 840 C CA . ILE A 1 109 ? 14.494 -1.866 -26.316 1.00 32.59 109 ILE A CA 1
ATOM 841 C C . ILE A 1 109 ? 15.720 -1.028 -26.687 1.00 32.59 109 ILE A C 1
ATOM 843 O O . ILE A 1 109 ? 15.564 0.215 -26.760 1.00 32.59 109 ILE A O 1
#

Sequence (109 aa):
MEESCYLLQLYSDNVHVMRSDFSVQGCTSLTKQMAWETIATKLQQAFPAGKRTVKECQKRWHTILTSSRPKLAKVNGDFTATGGGPPHPPLDLLDELVADILGKENVSI

Nearest PDB structures (foldseek):
  5b7j-assembly1_A  TM=7.024E-01  e=5.647E-02  Schizosaccharomyces pombe 972h-

Solvent-accessible surface area (backbone atoms only — not comparable to full-atom values): 6589 Å² total; per-residue (Å²): 135,55,74,67,56,53,50,50,52,49,45,50,78,41,35,70,62,69,67,51,53,72,86,44,89,83,51,42,76,64,51,40,49,51,52,40,47,52,43,19,51,55,48,28,69,78,46,63,91,61,86,53,42,45,67,55,50,52,50,50,52,49,52,51,50,63,63,32,48,63,57,53,50,48,59,58,51,52,73,74,50,91,65,90,67,79,83,73,79,80,73,52,73,64,42,49,53,48,45,56,67,60,63,86,71,86,87,80,129

Mean predicted aligned error: 9.07 Å

InterPro domains:
  IPR001005 SANT/Myb domain [PS50090] (1-65)
  IPR001005 SANT/Myb domain [cd00167] (36-65)
  IPR028002 Myb/SANT-like DNA-binding domain 5 [PF13873] (2-73)

pLDDT: mean 76.55, std 15.83, range [28.73, 92.56]